Protein AF-A0AB39H9D4-F1 (afdb_monomer_lite)

pLDDT: mean 84.48, std 10.41, range [50.28, 97.12]

Foldseek 3Di:
DPPPVVVVVVVVVVVVVVVVVVVVVVVVVVVVVCVVVVVVVCVVCQVAFPALVSLLVVLLVVLVVVLVVVCVVVVDDVPPPVVVSVVVSCVSSVVSSCCSGHVD

Radius of gyration: 21.36 Å; chains: 1; bounding box: 37×40×61 Å

Organism: NCBI:txid3232307

Secondary structure (DSSP, 8-state):
---HHHHHHHHHHHHHHHHHHHHHHHHHHHHHHHHHHHHHHHHHHTTT--HHHHTHHHHHHHHHHHHHHHHHHHSS-TTTTHHHHHHHHHHHHHHHHHIIIII-

Structure (mmCIF, N/CA/C/O backbone):
data_AF-A0AB39H9D4-F1
#
_entry.id   AF-A0AB39H9D4-F1
#
loop_
_atom_site.group_PDB
_atom_site.id
_atom_site.type_symbol
_atom_site.label_atom_id
_atom_site.label_alt_id
_atom_site.label_comp_id
_atom_site.label_asym_id
_atom_site.label_entity_id
_atom_site.label_seq_id
_atom_site.pdbx_PDB_ins_code
_atom_site.Cartn_x
_atom_site.Cartn_y
_atom_site.Cartn_z
_atom_site.occupancy
_atom_site.B_iso_or_equiv
_atom_site.auth_seq_id
_atom_site.auth_comp_id
_atom_site.auth_asym_id
_atom_site.auth_atom_id
_atom_site.pdbx_PDB_model_num
ATOM 1 N N . MET A 1 1 ? 18.546 -14.976 -45.167 1.00 50.28 1 MET A N 1
ATOM 2 C CA . MET A 1 1 ? 18.686 -16.110 -44.226 1.00 50.28 1 MET A CA 1
ATOM 3 C C . MET A 1 1 ? 18.826 -15.522 -42.831 1.00 50.28 1 MET A C 1
ATOM 5 O O . MET A 1 1 ? 19.760 -14.750 -42.657 1.00 50.28 1 MET A O 1
ATOM 9 N N . PRO A 1 2 ? 17.905 -15.777 -41.883 1.00 53.88 2 PRO A N 1
ATOM 10 C CA . PRO A 1 2 ? 18.106 -15.349 -40.499 1.00 53.88 2 PRO A CA 1
ATOM 11 C C . PRO A 1 2 ? 19.391 -15.998 -39.972 1.00 53.88 2 PRO A C 1
ATOM 13 O O . PRO A 1 2 ? 19.617 -17.191 -40.193 1.00 53.88 2 PRO A O 1
ATOM 16 N N . SER A 1 3 ? 20.267 -15.200 -39.363 1.00 58.28 3 SER A N 1
ATOM 17 C CA . SER A 1 3 ? 21.529 -15.695 -38.817 1.00 58.28 3 SER A CA 1
ATOM 18 C C . SER A 1 3 ? 21.227 -16.648 -37.656 1.00 58.28 3 SER A C 1
ATOM 20 O O . SER A 1 3 ? 20.240 -16.498 -36.937 1.00 58.28 3 SER A O 1
ATOM 22 N N . THR A 1 4 ? 22.058 -17.665 -37.454 1.00 63.16 4 THR A N 1
ATOM 23 C CA . THR A 1 4 ? 21.881 -18.667 -36.385 1.00 63.16 4 THR A CA 1
ATOM 24 C C . THR A 1 4 ? 21.854 -18.061 -34.971 1.00 63.16 4 THR A C 1
ATOM 26 O O . THR A 1 4 ? 21.376 -18.712 -34.042 1.00 63.16 4 THR A O 1
ATOM 29 N N . SER A 1 5 ? 22.305 -16.808 -34.817 1.00 67.25 5 SER A N 1
ATOM 30 C CA . SER A 1 5 ? 22.216 -16.017 -33.584 1.00 67.25 5 SER A CA 1
ATOM 31 C C . SER A 1 5 ? 20.772 -15.639 -33.230 1.00 67.25 5 SER A C 1
ATOM 33 O O . SER A 1 5 ? 20.346 -15.848 -32.098 1.00 67.25 5 SER A O 1
ATOM 35 N N . ASP A 1 6 ? 19.975 -15.204 -34.212 1.00 71.38 6 ASP A N 1
ATOM 36 C CA . ASP A 1 6 ? 18.608 -14.691 -34.008 1.00 71.38 6 ASP A CA 1
ATOM 37 C C . ASP A 1 6 ? 17.652 -15.760 -33.437 1.00 71.38 6 ASP A C 1
ATOM 39 O O . ASP A 1 6 ? 16.796 -15.509 -32.584 1.00 71.38 6 ASP A O 1
ATOM 43 N N . ALA A 1 7 ? 17.811 -17.009 -33.884 1.00 73.38 7 ALA A N 1
ATOM 44 C CA . ALA A 1 7 ? 17.012 -18.132 -33.396 1.00 73.38 7 ALA A CA 1
ATOM 45 C C . ALA A 1 7 ? 17.377 -18.539 -31.955 1.00 73.38 7 ALA A C 1
ATOM 47 O O . ALA A 1 7 ? 16.514 -19.021 -31.212 1.00 73.38 7 ALA A O 1
ATOM 48 N N . LYS A 1 8 ? 18.642 -18.346 -31.559 1.00 76.44 8 LYS A N 1
ATOM 49 C CA . LYS A 1 8 ? 19.145 -18.649 -30.216 1.00 76.44 8 LYS A CA 1
ATOM 50 C C . LYS A 1 8 ? 18.673 -17.596 -29.215 1.00 76.44 8 LYS A C 1
ATOM 52 O O . LYS A 1 8 ? 18.109 -17.968 -28.187 1.00 76.44 8 LYS A O 1
ATOM 57 N N . ASP A 1 9 ? 18.768 -16.319 -29.575 1.00 77.75 9 ASP A N 1
ATOM 58 C CA . ASP A 1 9 ? 18.311 -15.201 -28.739 1.00 77.75 9 ASP A CA 1
ATOM 59 C C . ASP A 1 9 ? 16.800 -15.278 -28.476 1.00 77.75 9 ASP A C 1
ATOM 61 O O . ASP A 1 9 ? 16.342 -15.134 -27.341 1.00 77.75 9 ASP A O 1
ATOM 65 N N . LYS A 1 10 ? 16.004 -15.658 -29.486 1.00 81.62 10 LYS A N 1
ATOM 66 C CA . LYS A 1 10 ? 14.556 -15.878 -29.326 1.00 81.62 10 LYS A CA 1
ATOM 67 C C . LYS A 1 10 ? 14.220 -17.043 -28.387 1.00 81.62 10 LYS A C 1
ATOM 69 O O . LYS A 1 10 ? 13.172 -17.020 -27.736 1.00 81.62 10 LYS A O 1
ATOM 74 N N . LYS A 1 11 ? 15.064 -18.079 -28.325 1.00 84.31 11 LYS A N 1
ATOM 75 C CA . LYS A 1 11 ? 14.876 -19.236 -27.432 1.00 84.31 11 LYS A CA 1
ATOM 76 C C . LYS A 1 11 ? 15.243 -18.888 -25.989 1.00 84.31 11 LYS A C 1
ATOM 78 O O . LYS A 1 11 ? 14.486 -19.250 -25.090 1.00 84.31 11 LYS A O 1
ATOM 83 N N . GLU A 1 12 ? 16.335 -18.157 -25.779 1.00 86.56 12 GLU A N 1
ATOM 84 C CA . GLU A 1 12 ? 16.730 -17.659 -24.454 1.00 86.56 12 GLU A CA 1
ATOM 85 C C . GLU A 1 12 ? 15.699 -16.663 -23.908 1.00 86.56 12 GLU A C 1
ATOM 87 O O . GLU A 1 12 ? 15.228 -16.829 -22.785 1.00 86.56 12 GLU A O 1
ATOM 92 N N . ALA A 1 13 ? 15.221 -15.720 -24.727 1.00 88.94 13 ALA A N 1
ATOM 93 C CA . ALA A 1 13 ? 14.162 -14.790 -24.333 1.00 88.94 13 ALA A CA 1
ATOM 94 C C . ALA A 1 13 ? 12.867 -15.514 -23.913 1.00 88.94 13 ALA A C 1
ATOM 96 O O . ALA A 1 13 ? 12.280 -15.188 -22.882 1.00 88.94 13 ALA A O 1
ATOM 97 N N . ARG A 1 14 ? 12.436 -16.549 -24.655 1.00 91.56 14 ARG A N 1
ATOM 98 C CA . ARG A 1 14 ? 11.281 -17.382 -24.257 1.00 91.56 14 ARG A CA 1
ATOM 99 C C . ARG A 1 14 ? 11.528 -18.152 -22.970 1.00 91.56 14 ARG A C 1
ATOM 101 O O . ARG A 1 14 ? 10.600 -18.316 -22.187 1.00 91.56 14 ARG A O 1
ATOM 108 N N . ARG A 1 15 ? 12.747 -18.649 -22.759 1.00 93.62 15 ARG A N 1
ATOM 109 C CA . ARG A 1 15 ? 13.116 -19.367 -21.537 1.00 93.62 15 ARG A CA 1
ATOM 110 C C . ARG A 1 15 ? 13.058 -18.438 -20.328 1.00 93.62 15 ARG A C 1
ATOM 112 O O . ARG A 1 15 ? 12.463 -18.817 -19.327 1.00 93.62 15 ARG A O 1
ATOM 119 N N . ILE A 1 16 ? 13.599 -17.226 -20.447 1.00 93.06 16 ILE A N 1
ATOM 120 C CA . ILE A 1 16 ? 13.511 -16.188 -19.412 1.00 93.06 16 ILE A CA 1
ATOM 121 C C . ILE A 1 16 ? 12.045 -15.833 -19.145 1.00 93.06 16 ILE A C 1
ATOM 123 O O . ILE A 1 16 ? 11.631 -15.830 -17.992 1.00 93.06 16 ILE A O 1
ATOM 127 N N . ALA A 1 17 ? 11.238 -15.618 -20.188 1.00 93.19 17 ALA A N 1
ATOM 128 C CA . ALA A 1 17 ? 9.812 -15.330 -20.035 1.00 93.19 17 ALA A CA 1
ATOM 129 C C . ALA A 1 17 ? 9.048 -16.475 -19.343 1.00 93.19 17 ALA A C 1
ATOM 131 O O . ALA A 1 17 ? 8.218 -16.218 -18.478 1.00 93.19 17 ALA A O 1
ATOM 132 N N . LEU A 1 18 ? 9.354 -17.735 -19.674 1.00 96.06 18 LEU A N 1
ATOM 133 C CA . LEU A 1 18 ? 8.783 -18.909 -19.006 1.00 96.06 18 LEU A CA 1
ATOM 134 C C . LEU A 1 18 ? 9.183 -18.977 -17.533 1.00 96.06 18 LEU A C 1
ATOM 136 O O . LEU A 1 18 ? 8.326 -19.211 -16.689 1.00 96.06 18 LEU A O 1
ATOM 140 N N . ILE A 1 19 ? 10.459 -18.750 -17.216 1.00 95.62 19 ILE A N 1
ATOM 141 C CA . ILE A 1 19 ? 10.940 -18.717 -15.830 1.00 95.62 19 ILE A CA 1
ATOM 142 C C . ILE A 1 19 ? 10.239 -17.598 -15.055 1.00 95.62 19 ILE A C 1
ATOM 144 O O . ILE A 1 19 ? 9.765 -17.840 -13.950 1.00 95.62 19 ILE A O 1
ATOM 148 N N . LEU A 1 20 ? 10.118 -16.404 -15.642 1.00 94.38 20 LEU A N 1
ATOM 149 C CA . LEU A 1 20 ? 9.415 -15.276 -15.034 1.00 94.38 20 LEU A CA 1
ATOM 150 C C . LEU A 1 20 ? 7.936 -15.606 -14.793 1.00 94.38 20 LEU A C 1
ATOM 152 O O . LEU A 1 20 ? 7.408 -15.328 -13.722 1.00 94.38 20 LEU A O 1
ATOM 156 N N . LEU A 1 21 ? 7.276 -16.242 -15.761 1.00 96.69 21 LEU A N 1
ATOM 157 C CA . LEU A 1 21 ? 5.877 -16.648 -15.647 1.00 96.69 21 LEU A CA 1
ATOM 158 C C . LEU A 1 21 ? 5.685 -17.684 -14.537 1.00 96.69 21 LEU A C 1
ATOM 160 O O . LEU A 1 21 ? 4.768 -17.548 -13.731 1.00 96.69 21 LEU A O 1
ATOM 164 N N . VAL A 1 22 ? 6.568 -18.683 -14.453 1.00 97.12 22 VAL A N 1
ATOM 165 C CA . VAL A 1 22 ? 6.560 -19.670 -13.363 1.00 97.12 22 VAL A CA 1
ATOM 166 C C . VAL A 1 22 ? 6.797 -18.985 -12.019 1.00 97.12 22 VAL A C 1
ATOM 168 O O . VAL A 1 22 ? 6.085 -19.273 -11.063 1.00 97.12 22 VAL A O 1
ATOM 171 N N . LEU A 1 23 ? 7.738 -18.042 -11.945 1.00 94.62 23 LEU A N 1
ATOM 172 C CA . LEU A 1 23 ? 8.011 -17.280 -10.729 1.00 94.62 23 LEU A CA 1
ATOM 173 C C . LEU A 1 23 ? 6.774 -16.494 -10.271 1.00 94.62 23 LEU A C 1
ATOM 175 O O . LEU A 1 23 ? 6.402 -16.576 -9.104 1.00 94.62 23 LEU A O 1
ATOM 179 N N . ILE A 1 24 ? 6.101 -15.792 -11.188 1.00 96.06 24 ILE A N 1
ATOM 180 C CA . ILE A 1 24 ? 4.855 -15.063 -10.909 1.00 96.06 24 ILE A CA 1
ATOM 181 C C . ILE A 1 24 ? 3.754 -16.027 -10.447 1.00 96.06 24 ILE A C 1
ATOM 183 O O . ILE A 1 24 ? 3.050 -15.725 -9.487 1.00 96.06 24 ILE A O 1
ATOM 187 N N . ALA A 1 25 ? 3.623 -17.198 -11.079 1.00 96.25 25 ALA A N 1
ATOM 188 C CA . ALA A 1 25 ? 2.632 -18.204 -10.695 1.00 96.25 25 ALA A CA 1
ATOM 189 C C . ALA A 1 25 ? 2.879 -18.757 -9.281 1.00 96.25 25 ALA A C 1
ATOM 191 O O . ALA A 1 25 ? 1.937 -18.894 -8.502 1.00 96.25 25 ALA A O 1
ATOM 192 N N . VAL A 1 26 ? 4.139 -19.020 -8.921 1.00 96.62 26 VAL A N 1
ATOM 193 C CA . VAL A 1 26 ? 4.520 -19.435 -7.562 1.00 96.62 26 VAL A CA 1
ATOM 194 C C . VAL A 1 26 ? 4.212 -18.329 -6.554 1.00 96.62 26 VAL A C 1
ATOM 196 O O . VAL A 1 26 ? 3.636 -18.602 -5.506 1.00 96.62 26 VAL A O 1
ATOM 199 N N . LEU A 1 27 ? 4.524 -17.073 -6.884 1.00 93.81 27 LEU A N 1
ATOM 200 C CA . LEU A 1 27 ? 4.201 -15.915 -6.047 1.00 93.81 27 LEU A CA 1
ATOM 201 C C . LEU A 1 27 ? 2.691 -15.793 -5.809 1.00 93.81 27 LEU A C 1
ATOM 203 O O . LEU A 1 27 ? 2.259 -15.640 -4.669 1.00 93.81 27 LEU A O 1
ATOM 207 N N . ALA A 1 28 ? 1.888 -15.924 -6.866 1.00 94.00 28 ALA A N 1
ATOM 208 C CA . ALA A 1 28 ? 0.433 -15.903 -6.775 1.00 94.00 28 ALA A CA 1
ATOM 209 C C . ALA A 1 28 ? -0.105 -17.051 -5.908 1.00 94.00 28 ALA A C 1
ATOM 211 O O . ALA A 1 28 ? -1.003 -16.838 -5.095 1.00 94.00 28 ALA A O 1
ATOM 212 N N . PHE A 1 29 ? 0.471 -18.250 -6.028 1.00 95.94 29 PHE A N 1
ATOM 213 C CA . PHE A 1 29 ? 0.105 -19.395 -5.195 1.00 95.94 29 PHE A CA 1
ATOM 214 C C . PHE A 1 29 ? 0.438 -19.164 -3.715 1.00 95.94 29 PHE A C 1
ATOM 216 O O . PHE A 1 29 ? -0.403 -19.403 -2.852 1.00 95.94 29 PHE A O 1
ATOM 223 N N . CYS A 1 30 ? 1.622 -18.628 -3.409 1.00 93.12 30 CYS A N 1
ATOM 224 C CA . CYS A 1 30 ? 1.986 -18.256 -2.042 1.00 93.12 30 CYS A CA 1
ATOM 225 C C . CYS A 1 30 ? 1.025 -17.206 -1.466 1.00 93.12 30 CYS A C 1
ATOM 227 O O . CYS A 1 30 ? 0.555 -17.363 -0.342 1.00 93.12 30 CYS A O 1
ATOM 229 N N . LEU A 1 31 ? 0.688 -16.167 -2.238 1.00 91.62 31 LEU A N 1
ATOM 230 C CA . LEU A 1 31 ? -0.289 -15.156 -1.820 1.00 91.62 31 LEU A CA 1
ATOM 231 C C . LEU A 1 31 ? -1.663 -15.778 -1.555 1.00 91.62 31 LEU A C 1
ATOM 233 O O . LEU A 1 31 ? -2.290 -15.458 -0.547 1.00 91.62 31 LEU A O 1
ATOM 237 N N . TYR A 1 32 ? -2.101 -16.709 -2.405 1.00 94.38 32 TYR A N 1
ATOM 238 C CA . TYR A 1 32 ? -3.355 -17.433 -2.215 1.00 94.38 32 TYR A CA 1
ATOM 239 C C . TYR A 1 32 ? -3.384 -18.224 -0.900 1.00 94.38 32 TYR A C 1
ATOM 241 O O . TYR A 1 32 ? -4.396 -18.218 -0.205 1.00 94.38 32 TYR A O 1
ATOM 249 N N . MET A 1 33 ? -2.272 -18.853 -0.512 1.00 93.25 33 MET A N 1
ATOM 250 C CA . MET A 1 33 ? -2.186 -19.574 0.764 1.00 93.25 33 MET A CA 1
ATOM 251 C C . MET A 1 33 ? -2.218 -18.651 1.989 1.00 93.25 33 MET A C 1
ATOM 253 O O . MET A 1 33 ? -2.688 -19.065 3.044 1.00 93.25 33 MET A O 1
ATOM 257 N N . VAL A 1 34 ? -1.732 -17.412 1.862 1.00 92.38 34 VAL A N 1
ATOM 258 C CA . VAL A 1 34 ? -1.681 -16.428 2.960 1.00 92.38 34 VAL A CA 1
ATOM 259 C C . VAL A 1 34 ? -2.997 -15.648 3.111 1.00 92.38 34 VAL A C 1
ATOM 261 O O . VAL A 1 34 ? -3.273 -15.120 4.188 1.00 92.38 34 VAL A O 1
ATOM 264 N N . LEU A 1 35 ? -3.849 -15.617 2.077 1.00 88.12 35 LEU A N 1
ATOM 265 C CA . LEU A 1 35 ? -5.168 -14.966 2.110 1.00 88.12 35 LEU A CA 1
ATOM 266 C C . LEU A 1 35 ? -6.018 -15.283 3.356 1.00 88.12 35 LEU A C 1
ATOM 268 O O . LEU A 1 35 ? -6.475 -14.324 3.976 1.00 88.12 35 LEU A O 1
ATOM 272 N N . PRO A 1 36 ? -6.252 -16.550 3.763 1.00 88.62 36 PRO A N 1
ATOM 273 C CA . PRO A 1 36 ? -7.081 -16.838 4.937 1.00 88.62 36 PRO A CA 1
ATOM 274 C C . PRO A 1 36 ? -6.528 -16.200 6.219 1.00 88.62 36 PRO A C 1
ATOM 276 O O . PRO A 1 36 ? -7.282 -15.583 6.966 1.00 88.62 36 PRO A O 1
ATOM 279 N N . SER A 1 37 ? -5.209 -16.237 6.427 1.00 87.94 37 SER A N 1
ATOM 280 C CA . SER A 1 37 ? -4.572 -15.596 7.584 1.00 87.94 37 SER A CA 1
ATOM 281 C C . SER A 1 37 ? -4.697 -14.068 7.557 1.00 87.94 37 SER A C 1
ATOM 283 O O . SER A 1 37 ? -4.828 -13.442 8.606 1.00 87.94 37 SER A O 1
ATOM 285 N N . LEU A 1 38 ? -4.699 -13.451 6.370 1.00 82.69 38 LEU A N 1
ATOM 286 C CA . LEU A 1 38 ? -4.958 -12.013 6.225 1.00 82.69 38 LEU A CA 1
ATOM 287 C C . LEU A 1 38 ? -6.415 -11.656 6.544 1.00 82.69 38 LEU A C 1
ATOM 289 O O . LEU A 1 38 ? -6.666 -10.602 7.127 1.00 82.69 38 LEU A O 1
ATOM 293 N N . VAL A 1 39 ? -7.368 -12.525 6.196 1.00 84.44 39 VAL A N 1
ATOM 294 C CA . VAL A 1 39 ? -8.790 -12.336 6.524 1.00 84.44 39 VAL A CA 1
ATOM 295 C C . VAL A 1 39 ? -9.010 -12.409 8.032 1.00 84.44 39 VAL A C 1
ATOM 297 O O . VAL A 1 39 ? -9.661 -11.527 8.587 1.00 84.44 39 VAL A O 1
ATOM 300 N N . GLU A 1 40 ? -8.436 -13.406 8.704 1.00 84.44 40 GLU A N 1
ATOM 301 C CA . GLU A 1 40 ? -8.509 -13.538 10.166 1.00 84.44 40 GLU A CA 1
ATOM 302 C C . GLU A 1 40 ? -7.870 -12.337 10.875 1.00 84.44 40 GLU A C 1
ATOM 304 O O . GLU A 1 40 ? -8.466 -11.759 11.783 1.00 84.44 40 GLU A O 1
ATOM 309 N N . PHE A 1 41 ? -6.702 -11.888 10.406 1.00 82.19 41 PHE A N 1
ATOM 310 C CA . PHE A 1 41 ? -6.042 -10.688 10.918 1.00 82.19 41 PHE A CA 1
ATOM 311 C C . PHE A 1 41 ? -6.915 -9.435 10.750 1.00 82.19 41 PHE A C 1
ATOM 313 O O . PHE A 1 41 ? -7.076 -8.652 11.686 1.00 82.19 41 PHE A O 1
ATOM 320 N N . ASN A 1 42 ? -7.536 -9.258 9.581 1.00 80.88 42 ASN A N 1
ATOM 321 C CA . ASN A 1 42 ? -8.466 -8.157 9.348 1.00 80.88 42 ASN A CA 1
ATOM 322 C C . ASN A 1 42 ? -9.683 -8.236 10.284 1.00 80.88 42 ASN A C 1
ATOM 324 O O . ASN A 1 42 ? -10.084 -7.231 10.865 1.00 80.88 42 ASN A O 1
ATOM 328 N N . GLN A 1 43 ? -10.248 -9.429 10.479 1.00 81.06 43 GLN A N 1
ATOM 329 C CA . GLN A 1 43 ? -11.377 -9.620 11.389 1.00 81.06 43 GLN A CA 1
ATOM 330 C C . GLN A 1 43 ? -11.023 -9.322 12.847 1.00 81.06 43 GLN A C 1
ATOM 332 O O . GLN A 1 43 ? -11.831 -8.750 13.572 1.00 81.06 43 GLN A O 1
ATOM 337 N N . GLN A 1 44 ? -9.814 -9.674 13.275 1.00 80.81 44 GLN A N 1
ATOM 338 C CA . GLN A 1 44 ? -9.384 -9.496 14.655 1.00 80.81 44 GLN A CA 1
ATOM 339 C C . GLN A 1 44 ? -8.985 -8.052 14.985 1.00 80.81 44 GLN A C 1
ATOM 341 O O . GLN A 1 44 ? -9.232 -7.595 16.101 1.00 80.81 44 GLN A O 1
ATOM 346 N N . TYR A 1 45 ? -8.348 -7.345 14.049 1.00 74.75 45 TYR A N 1
ATOM 347 C CA . TYR A 1 45 ? -7.741 -6.038 14.326 1.00 74.75 45 TYR A CA 1
ATOM 348 C C . TYR A 1 45 ? -8.440 -4.861 13.657 1.00 74.75 45 TYR A C 1
ATOM 350 O O . TYR A 1 45 ? -8.262 -3.731 14.111 1.00 74.75 45 TYR A O 1
ATOM 358 N N . PHE A 1 46 ? -9.207 -5.107 12.596 1.00 69.38 46 PHE A N 1
ATOM 359 C CA . PHE A 1 46 ? -9.758 -4.037 11.778 1.00 69.38 46 PHE A CA 1
ATOM 360 C C . PHE A 1 46 ? -11.286 -4.021 11.745 1.00 69.38 46 PHE A C 1
ATOM 362 O O . PHE A 1 46 ? -11.792 -2.924 11.817 1.00 69.38 46 PHE A O 1
ATOM 369 N N . ALA A 1 47 ? -12.004 -5.155 11.802 1.00 68.00 47 ALA A N 1
ATOM 370 C CA . ALA A 1 47 ? -13.460 -5.286 11.547 1.00 68.00 47 ALA A CA 1
ATOM 371 C C . ALA A 1 47 ? -14.464 -4.375 12.297 1.00 68.00 47 ALA A C 1
ATOM 373 O O . ALA A 1 47 ? -15.669 -4.486 12.067 1.00 68.00 47 ALA A O 1
ATOM 374 N N . SER A 1 48 ? -14.030 -3.551 13.249 1.00 72.00 48 SER A N 1
ATOM 375 C CA . SER A 1 48 ? -14.892 -2.577 13.940 1.00 72.00 48 SER A CA 1
ATOM 376 C C . SER A 1 48 ? -14.494 -1.120 13.688 1.00 72.00 48 SER A C 1
ATOM 378 O O . SER A 1 48 ? -15.024 -0.236 14.364 1.00 72.00 48 SER A O 1
ATOM 380 N N . GLY A 1 49 ? -13.562 -0.835 12.777 1.00 74.25 49 GLY A N 1
ATOM 381 C CA . GLY A 1 49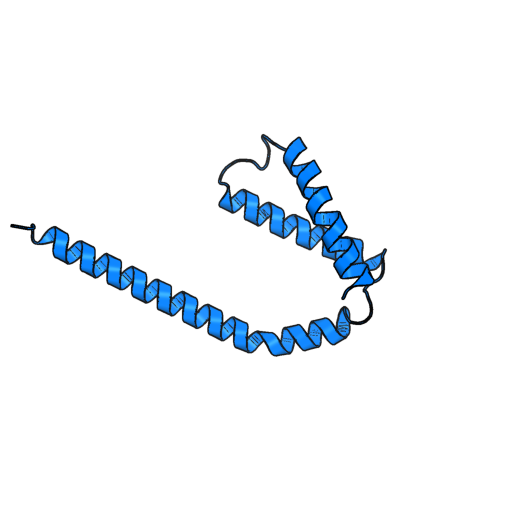 ? -12.873 0.451 12.752 1.00 74.25 49 GLY A CA 1
ATOM 382 C C . GLY A 1 49 ? -11.801 0.507 13.821 1.00 74.25 49 GLY A C 1
ATOM 383 O O . GLY A 1 49 ? -12.079 0.369 15.012 1.00 74.25 49 GLY A O 1
ATOM 384 N N . LEU A 1 50 ? -10.565 0.831 13.435 1.00 82.69 50 LEU A N 1
ATOM 385 C CA . LEU A 1 50 ? -9.518 1.192 14.406 1.00 82.69 50 LEU A CA 1
ATOM 386 C C . LEU A 1 50 ? -9.847 2.505 15.139 1.00 82.69 50 LEU A C 1
ATOM 388 O O . LEU A 1 50 ? -9.254 2.828 16.170 1.00 82.69 50 LEU A O 1
ATOM 392 N N . GLY A 1 51 ? -10.792 3.284 14.608 1.00 85.44 51 GLY A N 1
ATOM 393 C CA . GLY A 1 51 ? -11.135 4.604 15.102 1.00 85.44 51 GLY A CA 1
ATOM 394 C C . GLY A 1 51 ? -10.115 5.668 14.689 1.00 85.44 51 GLY A C 1
ATOM 395 O O . GLY A 1 51 ? -8.950 5.405 14.389 1.00 85.44 51 GLY A O 1
ATOM 396 N N . ILE A 1 52 ? -10.569 6.922 14.702 1.00 87.38 52 ILE A N 1
ATOM 397 C CA . ILE A 1 52 ? -9.860 8.070 14.111 1.00 87.38 52 ILE A CA 1
ATOM 398 C C . ILE A 1 52 ? -8.434 8.238 14.660 1.00 87.38 52 ILE A C 1
ATOM 400 O O . ILE A 1 52 ? -7.518 8.535 13.899 1.00 87.38 52 ILE A O 1
ATOM 404 N N . LYS A 1 53 ? -8.220 8.019 15.966 1.00 87.12 53 LYS A N 1
ATOM 405 C CA . LYS A 1 53 ? -6.903 8.198 16.602 1.00 87.12 53 LYS A CA 1
ATOM 406 C C . LYS A 1 53 ? -5.931 7.061 16.294 1.00 87.12 53 LYS A C 1
ATOM 408 O O . LYS A 1 53 ? -4.786 7.330 15.947 1.00 87.12 53 LYS A O 1
ATOM 413 N N . ALA A 1 54 ? -6.366 5.809 16.427 1.00 86.62 54 ALA A N 1
ATOM 414 C CA . ALA A 1 54 ? -5.469 4.672 16.245 1.00 86.62 54 ALA A CA 1
ATOM 415 C C . ALA A 1 54 ? -5.161 4.412 14.762 1.00 86.62 54 ALA A C 1
ATOM 417 O O . ALA A 1 54 ? -4.095 3.891 14.454 1.00 86.62 54 ALA A O 1
ATOM 418 N N . ALA A 1 55 ? -6.030 4.853 13.845 1.00 89.19 55 ALA A N 1
ATOM 419 C CA . ALA A 1 55 ? -5.822 4.737 12.403 1.00 89.19 55 ALA A CA 1
ATOM 420 C C . ALA A 1 55 ? -4.714 5.654 11.845 1.00 89.19 55 ALA A C 1
ATOM 422 O O . ALA A 1 55 ? -4.217 5.396 10.752 1.00 89.19 55 ALA A O 1
ATOM 423 N N . VAL A 1 56 ? -4.300 6.709 12.563 1.00 91.50 56 VAL A N 1
ATOM 424 C CA . VAL A 1 56 ? -3.326 7.697 12.049 1.00 91.50 56 VAL A CA 1
ATOM 425 C C . VAL A 1 56 ? -1.985 7.045 11.711 1.00 91.50 56 VAL A C 1
ATOM 427 O O . VAL A 1 56 ? -1.462 7.238 10.617 1.00 91.50 56 VAL A O 1
ATOM 430 N N . ILE A 1 57 ? -1.434 6.262 12.641 1.00 91.94 57 ILE A N 1
ATOM 431 C CA . ILE A 1 57 ? -0.124 5.614 12.490 1.00 91.94 57 ILE A CA 1
ATOM 432 C C . ILE A 1 57 ? -0.118 4.595 11.336 1.00 91.94 57 ILE A C 1
ATOM 434 O O . ILE A 1 57 ? 0.731 4.734 10.453 1.00 91.94 57 ILE A O 1
ATOM 438 N N . PRO A 1 58 ? -1.031 3.602 11.278 1.00 89.75 58 PRO A N 1
ATOM 439 C CA . PRO A 1 58 ? -1.050 2.649 10.173 1.00 89.75 58 PRO A CA 1
ATOM 440 C C . PRO A 1 58 ? -1.316 3.340 8.831 1.00 89.75 58 PRO A C 1
ATOM 442 O O . PRO A 1 58 ? -0.604 3.058 7.875 1.00 89.75 58 PRO A O 1
ATOM 445 N N . ALA A 1 59 ? -2.233 4.312 8.757 1.00 92.00 59 ALA A N 1
ATOM 446 C CA . ALA A 1 59 ? -2.486 5.052 7.519 1.00 92.00 59 ALA A CA 1
ATOM 447 C C . ALA A 1 59 ? -1.263 5.845 7.038 1.00 92.00 59 ALA A C 1
ATOM 449 O O . ALA A 1 59 ? -0.969 5.877 5.840 1.00 92.00 59 ALA A O 1
ATOM 450 N N . PHE A 1 60 ? -0.519 6.453 7.963 1.00 93.56 60 PHE A N 1
ATOM 451 C CA . PHE A 1 60 ? 0.712 7.176 7.656 1.00 93.56 60 PHE A CA 1
ATOM 452 C C . PHE A 1 60 ? 1.789 6.236 7.103 1.00 93.56 60 PHE A C 1
ATOM 454 O O . PHE A 1 60 ? 2.372 6.520 6.057 1.00 93.56 60 PHE A O 1
ATOM 461 N N . ILE A 1 61 ? 2.006 5.088 7.755 1.00 93.75 61 ILE A N 1
ATOM 462 C CA . ILE A 1 61 ? 2.976 4.075 7.310 1.00 93.75 61 ILE A CA 1
ATOM 463 C C . ILE A 1 61 ? 2.582 3.517 5.941 1.00 93.75 61 ILE A C 1
ATOM 465 O O . ILE A 1 61 ? 3.420 3.464 5.044 1.00 93.75 61 ILE A O 1
ATOM 469 N N . THR A 1 62 ? 1.314 3.150 5.741 1.00 93.12 62 THR A N 1
ATOM 470 C CA . THR A 1 62 ? 0.821 2.648 4.450 1.00 93.12 62 THR A CA 1
ATOM 471 C C . THR A 1 62 ? 1.035 3.672 3.341 1.00 93.12 62 THR A C 1
ATOM 473 O O . THR A 1 62 ? 1.544 3.324 2.277 1.00 93.12 62 THR A O 1
ATOM 476 N N . THR A 1 63 ? 0.714 4.943 3.593 1.00 93.75 63 THR A N 1
ATOM 477 C CA . THR A 1 63 ? 0.910 6.014 2.605 1.00 93.75 63 THR A CA 1
ATOM 478 C C . THR A 1 63 ? 2.392 6.209 2.285 1.00 93.75 63 THR A C 1
ATOM 480 O O . THR A 1 63 ? 2.755 6.320 1.116 1.00 93.75 63 THR A O 1
ATOM 483 N N . LEU A 1 64 ? 3.272 6.171 3.292 1.00 91.88 64 LEU A N 1
ATOM 484 C CA . LEU A 1 64 ? 4.720 6.229 3.080 1.00 91.88 64 LEU A CA 1
ATOM 485 C C . LEU A 1 64 ? 5.228 5.078 2.210 1.00 91.88 64 LEU A C 1
ATOM 487 O O . LEU A 1 64 ? 5.994 5.317 1.280 1.00 91.88 64 LEU A O 1
ATOM 491 N N . VAL A 1 65 ? 4.795 3.844 2.475 1.00 92.50 65 VAL A N 1
ATOM 492 C CA . VAL A 1 65 ? 5.199 2.674 1.682 1.00 92.50 65 VAL A CA 1
ATOM 493 C C . VAL A 1 65 ? 4.766 2.830 0.225 1.00 92.50 65 VAL A C 1
ATOM 495 O O . VAL A 1 65 ? 5.577 2.609 -0.672 1.00 92.50 65 VAL A O 1
ATOM 498 N N . VAL A 1 66 ? 3.529 3.268 -0.026 1.00 90.56 66 VAL A N 1
ATOM 499 C CA . VAL A 1 66 ? 3.029 3.530 -1.388 1.00 90.56 66 VAL A CA 1
ATOM 500 C C . VAL A 1 66 ? 3.889 4.577 -2.099 1.00 90.56 66 VAL A C 1
ATOM 502 O O . VAL A 1 66 ? 4.280 4.373 -3.246 1.00 90.56 66 VAL A O 1
ATOM 505 N N . PHE A 1 67 ? 4.248 5.662 -1.414 1.00 87.00 67 PHE A N 1
ATOM 506 C CA . PHE A 1 67 ? 5.075 6.724 -1.990 1.00 87.00 67 PHE A CA 1
ATOM 507 C C . PHE A 1 67 ? 6.514 6.289 -2.260 1.00 87.00 67 PHE A C 1
ATOM 509 O O . PHE A 1 67 ? 7.073 6.649 -3.294 1.00 87.00 67 PHE A O 1
ATOM 516 N N . ILE A 1 68 ? 7.103 5.474 -1.383 1.00 86.38 68 ILE A N 1
ATOM 517 C CA . ILE A 1 68 ? 8.418 4.869 -1.624 1.00 86.38 68 ILE A CA 1
ATOM 518 C C . ILE A 1 68 ? 8.359 3.973 -2.863 1.00 86.38 68 ILE A C 1
ATOM 520 O O . ILE A 1 68 ? 9.231 4.069 -3.721 1.00 86.38 68 ILE A O 1
ATOM 524 N N . LEU A 1 69 ? 7.321 3.142 -3.003 1.00 87.94 69 LEU A N 1
ATOM 525 C CA . LEU A 1 69 ? 7.144 2.296 -4.186 1.00 87.94 69 LEU A CA 1
ATOM 526 C C . LEU A 1 69 ? 6.983 3.128 -5.462 1.00 87.94 69 LEU A C 1
ATOM 528 O O . LEU A 1 69 ? 7.630 2.827 -6.462 1.00 87.94 69 LEU A O 1
ATOM 532 N N . PHE A 1 70 ? 6.181 4.193 -5.431 1.00 84.88 70 PHE A N 1
ATOM 533 C CA . PHE A 1 70 ? 6.048 5.100 -6.572 1.00 84.88 70 PHE A CA 1
ATOM 534 C C . PHE A 1 70 ? 7.361 5.780 -6.927 1.00 84.88 70 PHE A C 1
ATOM 536 O O . PHE A 1 70 ? 7.695 5.836 -8.102 1.00 84.88 70 PHE A O 1
ATOM 543 N N . ALA A 1 71 ? 8.137 6.225 -5.945 1.00 82.25 71 ALA A N 1
ATOM 544 C CA . ALA A 1 71 ? 9.436 6.830 -6.202 1.00 82.25 71 ALA A CA 1
ATOM 545 C C . ALA A 1 71 ? 10.446 5.833 -6.788 1.00 82.25 71 ALA A C 1
ATOM 547 O O . ALA A 1 71 ? 11.179 6.176 -7.712 1.00 82.25 71 ALA A O 1
ATOM 548 N N . LEU A 1 72 ? 10.454 4.587 -6.300 1.00 84.44 72 LEU A N 1
ATOM 549 C CA . LEU A 1 72 ? 11.292 3.517 -6.852 1.00 84.44 72 LEU A CA 1
ATOM 550 C C . LEU A 1 72 ? 10.916 3.186 -8.301 1.00 84.44 72 LEU A C 1
ATOM 552 O O . LEU A 1 72 ? 11.799 2.944 -9.118 1.00 84.44 72 LEU A O 1
ATOM 556 N N . VAL A 1 73 ? 9.620 3.178 -8.621 1.00 84.94 73 VAL A N 1
ATOM 557 C CA . VAL A 1 73 ? 9.119 2.896 -9.977 1.00 84.94 73 VAL A CA 1
ATOM 558 C C . VAL A 1 73 ? 9.306 4.091 -10.915 1.00 84.94 73 VAL A C 1
ATOM 560 O O . VAL A 1 73 ? 9.608 3.894 -12.089 1.00 84.94 73 VAL A O 1
ATOM 563 N N . ALA A 1 74 ? 9.151 5.318 -10.417 1.00 81.62 74 ALA A N 1
ATOM 564 C CA . ALA A 1 74 ? 9.312 6.543 -11.196 1.00 81.62 74 ALA A CA 1
ATOM 565 C C . ALA A 1 74 ? 10.783 6.843 -11.537 1.00 81.62 74 ALA A C 1
ATOM 567 O O . ALA A 1 74 ? 11.049 7.508 -12.533 1.00 81.62 74 ALA A O 1
ATOM 568 N N . GLY A 1 75 ? 11.741 6.332 -10.754 1.00 73.12 75 GLY A N 1
ATOM 569 C CA . GLY A 1 75 ? 13.178 6.404 -11.047 1.00 73.12 75 GLY A CA 1
ATOM 570 C C . GLY A 1 75 ? 13.842 7.762 -10.779 1.00 73.12 75 GLY A C 1
ATOM 571 O O . GLY A 1 75 ? 15.061 7.814 -10.657 1.00 73.12 75 GLY A O 1
ATOM 572 N N . ASP A 1 76 ? 13.066 8.835 -10.637 1.00 72.44 76 ASP A N 1
ATOM 573 C CA . ASP A 1 76 ? 13.474 10.158 -10.160 1.00 72.44 76 ASP A CA 1
ATOM 574 C C . ASP A 1 76 ? 12.208 10.916 -9.717 1.00 72.44 76 ASP A C 1
ATOM 576 O O . ASP A 1 76 ? 11.153 10.747 -10.328 1.00 72.44 76 ASP A O 1
ATOM 580 N N . GLY A 1 77 ? 12.271 11.706 -8.640 1.00 65.50 77 GLY A N 1
ATOM 581 C CA . GLY A 1 77 ? 11.109 12.495 -8.187 1.00 65.50 77 GLY A CA 1
ATOM 582 C C . GLY A 1 77 ? 10.882 12.620 -6.677 1.00 65.50 77 GLY A C 1
ATOM 583 O O . GLY A 1 77 ? 9.989 13.355 -6.265 1.00 65.50 77 GLY A O 1
ATOM 584 N N . LEU A 1 78 ? 11.681 11.973 -5.816 1.00 65.94 78 LEU A N 1
ATOM 585 C CA . LEU A 1 78 ? 11.439 12.052 -4.363 1.00 65.94 78 LEU A CA 1
ATOM 586 C C . LEU A 1 78 ? 11.775 13.437 -3.767 1.00 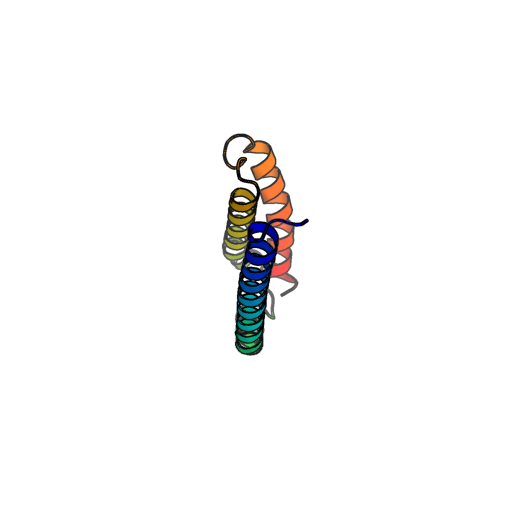65.94 78 LEU A C 1
ATOM 588 O O . LEU A 1 78 ? 11.102 13.891 -2.844 1.00 65.94 78 LEU A O 1
ATOM 592 N N . LEU A 1 79 ? 12.819 14.105 -4.279 1.00 66.19 79 LEU A N 1
ATOM 593 C CA . LEU A 1 79 ? 13.328 15.372 -3.723 1.00 66.19 79 LEU A CA 1
ATOM 594 C C . LEU A 1 79 ? 13.057 16.598 -4.607 1.00 66.19 79 LEU A C 1
ATOM 596 O O . LEU A 1 79 ? 12.807 17.674 -4.071 1.00 66.19 79 LEU A O 1
ATOM 600 N N . GLY A 1 80 ? 13.073 16.453 -5.938 1.00 71.00 80 GLY A N 1
ATOM 601 C CA . GLY A 1 80 ? 12.845 17.572 -6.865 1.00 71.00 80 GLY A CA 1
ATOM 602 C C . GLY A 1 80 ? 11.404 18.097 -6.864 1.00 71.00 80 GLY A C 1
ATOM 603 O O . GLY A 1 80 ? 11.174 19.278 -7.105 1.00 71.00 80 GLY A O 1
ATOM 604 N N . GLU A 1 81 ? 10.439 17.239 -6.521 1.00 80.88 81 GLU A N 1
ATOM 605 C CA . GLU A 1 81 ? 9.001 17.519 -6.592 1.00 80.88 81 GLU A CA 1
ATOM 606 C C . GLU A 1 81 ? 8.310 17.454 -5.221 1.00 80.88 81 GLU A C 1
ATOM 608 O O . GLU A 1 81 ? 7.130 17.122 -5.120 1.00 80.88 81 GLU A O 1
ATOM 613 N N . LEU A 1 82 ? 9.017 17.804 -4.138 1.00 75.31 82 LEU A N 1
ATOM 614 C CA . LEU A 1 82 ? 8.519 17.640 -2.764 1.00 75.31 82 LEU A CA 1
ATOM 615 C C . LEU A 1 82 ? 7.133 18.279 -2.523 1.00 75.31 82 LEU A C 1
ATOM 617 O O . LEU A 1 82 ? 6.326 17.738 -1.772 1.00 75.31 82 LEU A O 1
ATOM 621 N N . GLN A 1 83 ? 6.818 19.394 -3.190 1.00 79.12 83 GLN A N 1
ATOM 622 C CA . GLN A 1 83 ? 5.501 20.047 -3.112 1.00 79.12 83 GLN A CA 1
ATOM 623 C C . GLN A 1 83 ? 4.362 19.220 -3.742 1.00 79.12 83 GLN A C 1
ATOM 625 O O . GLN A 1 83 ? 3.242 19.190 -3.219 1.00 79.12 83 GLN A O 1
ATOM 630 N N . TYR A 1 84 ? 4.648 18.515 -4.840 1.00 79.44 84 TYR A N 1
ATOM 631 C CA . TYR A 1 84 ? 3.707 17.604 -5.491 1.00 79.44 84 TYR A CA 1
ATOM 632 C C . TYR A 1 84 ? 3.612 16.295 -4.712 1.00 79.44 84 TYR A C 1
ATOM 634 O O . TYR A 1 84 ? 2.514 15.776 -4.517 1.00 79.44 84 TYR A O 1
ATOM 642 N N . LEU A 1 85 ? 4.739 15.834 -4.163 1.00 80.38 85 LEU A N 1
ATOM 643 C CA . LEU A 1 85 ? 4.806 14.683 -3.274 1.00 80.38 85 LEU A CA 1
ATOM 644 C C . LEU A 1 85 ? 3.967 14.901 -2.007 1.00 80.38 85 LEU A C 1
ATOM 646 O O . LEU A 1 85 ? 3.227 14.011 -1.610 1.00 80.38 85 LEU A O 1
ATOM 650 N N . LEU A 1 86 ? 4.017 16.094 -1.406 1.00 84.81 86 LEU A N 1
ATOM 651 C CA . LEU A 1 86 ? 3.250 16.430 -0.202 1.00 84.81 86 LEU A CA 1
ATOM 652 C C . LEU A 1 86 ? 1.743 16.536 -0.478 1.00 84.81 86 LEU A C 1
ATOM 654 O O . LEU A 1 86 ? 0.927 16.042 0.300 1.00 84.81 86 LEU A O 1
ATOM 658 N N . SER A 1 87 ? 1.371 17.147 -1.605 1.00 86.62 87 SER A N 1
ATOM 659 C CA . SER A 1 87 ? -0.033 17.239 -2.027 1.00 86.62 87 SER A CA 1
ATOM 660 C C . SER A 1 87 ? -0.603 15.857 -2.355 1.00 86.62 87 SER A C 1
ATOM 662 O O . SER A 1 87 ? -1.699 15.511 -1.915 1.00 86.62 87 SER A O 1
ATOM 664 N N . GLY A 1 88 ? 0.173 15.029 -3.060 1.00 87.44 88 GLY A N 1
ATOM 665 C CA . GLY A 1 88 ? -0.157 13.630 -3.304 1.00 87.44 88 GLY A CA 1
ATOM 666 C C . GLY A 1 88 ? -0.244 12.835 -2.004 1.00 87.44 88 GLY A C 1
ATOM 667 O O . GLY A 1 88 ? -1.181 12.063 -1.825 1.00 87.44 88 GLY A O 1
ATOM 668 N N . PHE A 1 89 ? 0.680 13.053 -1.067 1.00 90.12 89 PHE A N 1
ATOM 669 C CA . PHE A 1 89 ? 0.675 12.369 0.220 1.00 90.12 89 PHE A CA 1
ATOM 670 C C . PHE A 1 89 ? -0.649 12.598 0.942 1.00 90.12 89 PHE A C 1
ATOM 672 O O . PHE A 1 89 ? -1.285 11.632 1.340 1.00 90.12 89 PHE A O 1
ATOM 679 N N . LEU A 1 90 ? -1.117 13.845 1.052 1.00 91.12 90 LEU A N 1
ATOM 680 C CA . LEU A 1 90 ? -2.416 14.144 1.665 1.00 91.12 90 LEU A CA 1
ATOM 681 C C . LEU A 1 90 ? -3.590 13.541 0.881 1.00 91.12 90 LEU A C 1
ATOM 683 O O . LEU A 1 90 ? -4.532 13.036 1.497 1.00 91.12 90 LEU A O 1
ATOM 687 N N . ALA A 1 91 ? -3.519 13.548 -0.453 1.00 91.75 91 ALA A N 1
ATOM 688 C CA . ALA A 1 91 ? -4.540 12.960 -1.318 1.00 91.75 91 ALA A CA 1
ATOM 689 C C . ALA A 1 91 ? -4.679 11.437 -1.140 1.00 91.75 91 ALA A C 1
ATOM 691 O O . ALA A 1 91 ? -5.783 10.920 -1.277 1.00 91.75 91 ALA A O 1
ATOM 692 N N . PHE A 1 92 ? -3.601 10.725 -0.799 1.00 92.19 92 PHE A N 1
ATOM 693 C CA . PHE A 1 92 ? -3.639 9.292 -0.477 1.00 92.19 92 PHE A CA 1
ATOM 694 C C . PHE A 1 92 ? -3.885 9.028 1.012 1.00 92.19 92 PHE A C 1
ATOM 696 O O . PHE A 1 92 ? -4.654 8.134 1.363 1.00 92.19 92 PHE A O 1
ATOM 703 N N . PHE A 1 93 ? -3.285 9.829 1.888 1.00 94.31 93 PHE A N 1
ATOM 704 C CA . PHE A 1 93 ? -3.377 9.673 3.333 1.00 94.31 93 PHE A CA 1
ATOM 705 C C . PHE A 1 93 ? -4.810 9.826 3.835 1.00 94.31 93 PHE A C 1
ATOM 707 O O . PHE A 1 93 ? -5.267 8.975 4.589 1.00 94.31 93 PHE A O 1
ATOM 714 N N . LEU A 1 94 ? -5.540 10.870 3.421 1.00 94.00 94 LEU A N 1
ATOM 715 C CA . LEU A 1 94 ? -6.885 11.133 3.948 1.00 94.00 94 LEU A CA 1
ATOM 716 C C . LEU A 1 94 ? -7.891 10.012 3.624 1.00 94.00 94 LEU A C 1
ATOM 718 O O . LEU A 1 94 ? -8.549 9.547 4.557 1.00 94.00 94 LEU A O 1
ATOM 722 N N . PRO A 1 95 ? -8.005 9.517 2.374 1.00 93.44 95 PRO A N 1
ATOM 723 C CA . PRO A 1 95 ? -8.860 8.371 2.078 1.00 93.44 95 PRO A CA 1
ATOM 724 C C . PRO A 1 95 ? -8.425 7.109 2.822 1.00 93.44 95 PRO A C 1
ATOM 726 O O . PRO A 1 95 ? -9.264 6.456 3.432 1.00 93.44 95 PRO A O 1
ATOM 729 N N . ILE A 1 96 ? -7.129 6.774 2.823 1.00 91.69 96 ILE A N 1
ATOM 730 C CA . IL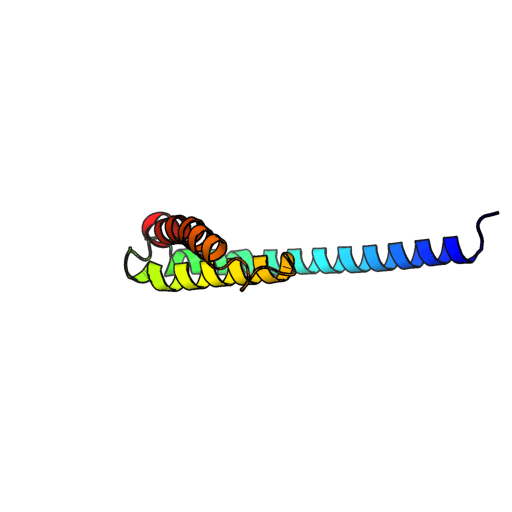E A 1 96 ? -6.613 5.569 3.496 1.00 91.69 96 ILE A CA 1
ATOM 731 C C . ILE A 1 96 ? -6.893 5.630 4.999 1.00 91.69 96 ILE A C 1
ATOM 733 O O . ILE A 1 96 ? -7.347 4.654 5.592 1.00 91.69 96 ILE A O 1
ATOM 737 N N . TRP A 1 97 ? -6.671 6.789 5.612 1.00 93.19 97 TRP A N 1
ATOM 738 C CA . TRP A 1 97 ? -6.936 7.017 7.023 1.00 93.19 97 TRP A CA 1
ATOM 739 C C . TRP A 1 97 ? -8.411 6.851 7.369 1.00 93.19 97 TRP A C 1
ATOM 741 O O . TRP A 1 97 ? -8.723 6.150 8.328 1.00 93.19 97 TRP A O 1
ATOM 751 N N . LEU A 1 98 ? -9.320 7.425 6.577 1.00 91.12 98 LEU A N 1
ATOM 752 C CA . LEU A 1 98 ? -10.760 7.270 6.791 1.00 91.12 98 LEU A CA 1
ATOM 753 C C . LEU A 1 98 ? -11.228 5.828 6.562 1.00 91.12 98 LEU A C 1
ATOM 755 O O . LEU A 1 98 ? -12.046 5.330 7.332 1.00 91.12 98 LEU A O 1
ATOM 759 N N . LEU A 1 99 ? -10.680 5.135 5.560 1.00 88.81 99 LEU A N 1
ATOM 760 C CA . LEU A 1 99 ? -10.990 3.727 5.305 1.00 88.81 99 LEU A CA 1
ATOM 761 C C . LEU A 1 99 ? -10.579 2.842 6.486 1.00 88.81 99 LEU A C 1
ATOM 763 O O . LEU A 1 99 ? -11.391 2.055 6.956 1.00 88.81 99 LEU A O 1
ATOM 767 N N . ILE A 1 100 ? -9.359 3.008 7.005 1.00 87.25 100 ILE A N 1
ATOM 768 C CA . ILE A 1 100 ? -8.864 2.255 8.172 1.00 87.25 100 ILE A CA 1
ATOM 769 C C . ILE A 1 100 ? -9.607 2.655 9.455 1.00 87.25 100 ILE 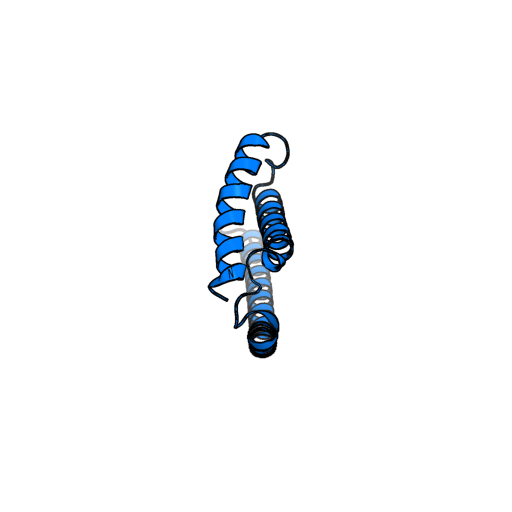A C 1
ATOM 771 O O . ILE A 1 10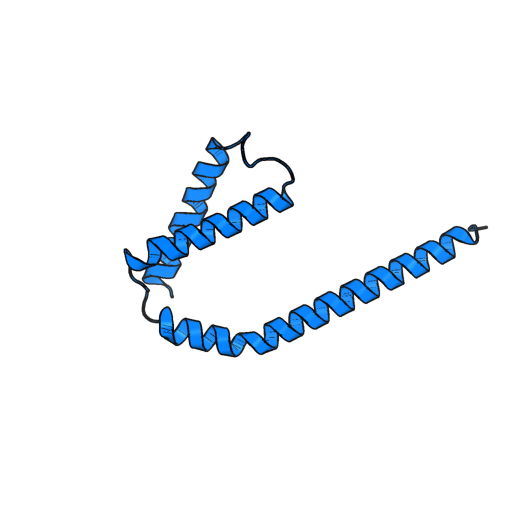0 ? -9.779 1.843 10.362 1.00 87.25 100 ILE A O 1
ATOM 775 N N . ALA A 1 101 ? -10.028 3.915 9.562 1.00 87.69 101 ALA A N 1
ATOM 776 C CA . ALA A 1 101 ? -10.744 4.387 10.735 1.00 87.69 101 ALA A CA 1
ATOM 777 C C . ALA A 1 101 ? -12.176 3.842 10.810 1.00 87.69 101 ALA A C 1
ATOM 779 O O . ALA A 1 101 ? -12.629 3.593 11.928 1.00 87.69 101 ALA A O 1
ATOM 780 N N . TRP A 1 102 ? -12.893 3.758 9.677 1.00 79.44 102 TRP A N 1
ATOM 781 C CA . TRP A 1 102 ? -14.357 3.583 9.637 1.00 79.44 102 TRP A CA 1
ATOM 782 C C . TRP A 1 102 ? -14.882 2.446 8.745 1.00 79.44 102 TRP A C 1
ATOM 784 O O . TRP A 1 102 ? -15.979 1.964 9.009 1.00 79.44 102 TRP A O 1
ATOM 794 N N . VAL A 1 103 ? -14.205 2.098 7.645 1.00 66.62 103 VAL A N 1
ATOM 795 C CA . VAL A 1 103 ? -14.739 1.152 6.638 1.00 66.62 103 VAL A CA 1
ATOM 796 C C . VAL A 1 103 ? -14.252 -0.272 6.873 1.00 66.62 103 VAL A C 1
ATOM 798 O O . VAL A 1 103 ? -14.975 -1.216 6.556 1.00 66.62 103 VAL A O 1
ATOM 801 N N . PHE A 1 104 ? -13.049 -0.418 7.419 1.00 57.00 104 PHE A N 1
ATOM 802 C CA . PHE A 1 104 ? -12.600 -1.674 7.993 1.00 57.00 104 PHE A CA 1
ATOM 803 C C . PHE A 1 104 ? -12.999 -1.726 9.445 1.00 57.00 104 PHE A C 1
ATOM 805 O O . PHE A 1 104 ? -12.679 -0.728 10.116 1.00 57.00 104 PHE A O 1
#

Seque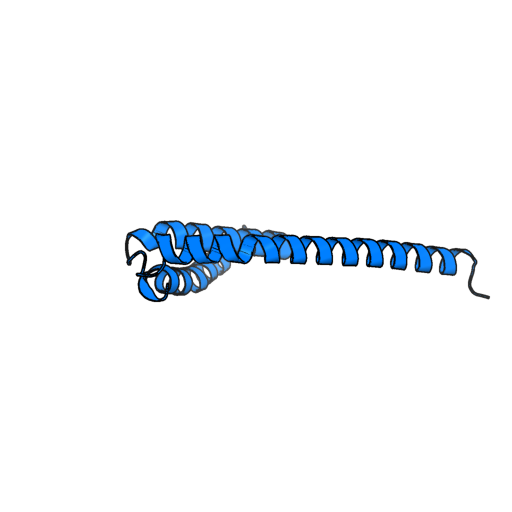nce (104 aa):
MPSTSDAKDKKEARRIALILLVLIAVLAFCLYMVLPSLVEFNQQYFASGLGIKAAVIPAFITTLVVFILFALVAGDGLLGELQYLLSGFLAFFLPIWLLIAWVF